Protein 4C1A (pdb70)

Secondary structure (DSSP, 8-state):
-HHHHHHHHHHHHHHHHHHHHHHHHHHHHHHHTT--/-HHHHHHHHHHHHHHHHHHHHHHHHHHHHHHHHT-/-HHHHHHHHHHHHHHHHHHHHHHHHHHHHHHHTT-/-HHHHHHHHHHHHHHHHHHHHHHHHHHHHHT-

Radius of gyration: 18.42 Å; Cα contacts (8 Å, |Δi|>4): 81; chains: 4; bounding box: 37×26×55 Å

Organism: Danio rerio (NCBI:txid7955)

Structure (mmCIF, N/CA/C/O backbone):
data_4C1A
#
_entry.id   4C1A
#
_cell.length_a   23.730
_cell.length_b   52.420
_cell.length_c   51.830
_cell.angle_alpha   90.00
_cell.angle_beta   99.78
_cell.angle_gamma   90.00
#
_symmetry.space_group_name_H-M   'P 1 21 1'
#
loop_
_entity.id
_entity.type
_entity.pdbx_description
1 polymer 'ORF1-ENCODED PROTEIN'
2 non-polymer GLYCEROL
3 water water
#
loop_
_atom_site.group_PDB
_atom_site.id
_atom_site.type_symbol
_atom_site.label_atom_id
_atom_site.label_alt_id
_atom_site.label_comp_id
_atom_site.label_asym_id
_atom_site.label_entity_id
_atom_site.label_seq_id
_atom_site.pdbx_PDB_ins_code
_atom_site.Cartn_x
_atom_site.Cartn_y
_atom_site.Cartn_z
_atom_site.occupancy
_atom_site.B_iso_or_equiv
_atom_site.auth_seq_id
_atom_site.auth_comp_id
_atom_site.auth_asym_id
_atom_site.auth_atom_id
_atom_site.pdbx_PDB_model_num
ATOM 1 N N . GLY A 1 1 ? 13.728 25.644 65.828 1.00 28.64 12 GLY A N 1
ATOM 2 C CA . GLY A 1 1 ? 13.527 24.266 66.220 1.00 29.26 12 GLY A CA 1
ATOM 3 C C . GLY A 1 1 ? 13.443 23.363 65.006 1.00 20.56 12 GLY A C 1
ATOM 4 O O . GLY A 1 1 ? 13.652 23.834 63.878 1.00 20.76 12 GLY A O 1
ATOM 7 N N . PRO A 1 2 ? 13.161 22.065 65.230 1.00 23.06 13 PRO A N 1
ATOM 8 C CA . PRO A 1 2 ? 13.074 21.056 64.183 1.00 20.67 13 PRO A CA 1
ATOM 9 C C . PRO A 1 2 ? 12.144 21.434 63.031 1.00 20.48 13 PRO A C 1
ATOM 10 O O . PRO A 1 2 ? 12.479 21.224 61.859 1.00 17.60 13 PRO A O 1
ATOM 21 N N . ALA A 1 3 ? 10.977 21.973 63.352 1.00 21.44 14 ALA A N 1
ATOM 22 C CA . ALA A 1 3 ? 10.000 22.255 62.316 1.00 18.68 14 ALA A CA 1
ATOM 23 C C . ALA A 1 3 ? 10.512 23.360 61.426 1.00 22.64 14 ALA A C 1
ATOM 24 O O . ALA A 1 3 ? 10.469 23.241 60.219 1.00 18.19 14 ALA A O 1
ATOM 31 N N . MET A 1 4 ? 11.030 24.429 62.003 1.00 16.20 15 MET A N 1
ATOM 32 C CA . MET A 1 4 ? 11.625 25.479 61.199 1.00 19.62 15 MET A CA 1
ATOM 33 C C . MET A 1 4 ? 12.801 24.968 60.360 1.00 20.53 15 MET A C 1
ATOM 34 O O . MET A 1 4 ? 12.936 25.336 59.208 1.00 20.14 15 MET A O 1
ATOM 48 N N . GLU A 1 5 ? 13.649 24.119 60.938 1.00 17.90 16 GLU A N 1
ATOM 49 C CA . GLU A 1 5 ? 14.791 23.609 60.214 1.00 19.46 16 GLU A CA 1
ATOM 50 C C . GLU A 1 5 ? 14.347 22.794 59.008 1.00 18.76 16 GLU A C 1
ATOM 51 O O . GLU A 1 5 ? 14.925 22.885 57.910 1.00 21.36 16 GLU A O 1
AT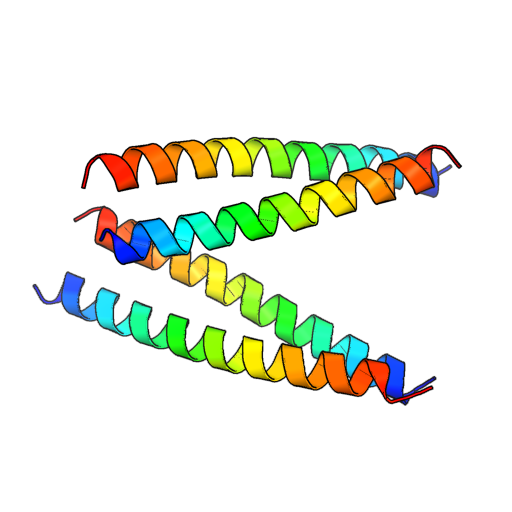OM 63 N N . ALA A 1 6 ? 13.282 22.037 59.176 1.00 17.17 17 ALA A N 1
ATOM 64 C CA . ALA A 1 6 ? 12.804 21.200 58.089 1.00 16.10 17 ALA A CA 1
ATOM 65 C C . ALA A 1 6 ? 12.289 22.039 56.947 1.00 16.78 17 ALA A C 1
ATOM 66 O O . ALA A 1 6 ? 12.572 21.752 55.777 1.00 15.98 17 ALA A O 1
ATOM 73 N N . LEU A 1 7 ? 11.498 23.052 57.292 1.00 15.45 18 LEU A N 1
ATOM 74 C CA . LEU A 1 7 ? 10.946 23.960 56.295 1.00 13.39 18 LEU A CA 1
ATOM 75 C C . LEU A 1 7 ? 12.030 24.742 55.580 1.00 15.54 18 LEU A C 1
ATOM 76 O O . LEU A 1 7 ? 11.940 24.942 54.366 1.00 15.01 18 LEU A O 1
ATOM 92 N N . GLU A 1 8 ? 13.064 25.171 56.302 1.00 17.71 19 GLU A N 1
ATOM 93 C CA . GLU A 1 8 ? 14.162 25.913 55.692 1.00 16.52 19 GLU A CA 1
ATOM 94 C C . GLU A 1 8 ? 14.898 25.060 54.669 1.00 16.15 19 GLU A C 1
ATOM 95 O O . GLU A 1 8 ? 15.244 25.544 53.577 1.00 16.06 19 GLU A O 1
ATOM 107 N N . LEU A 1 9 ? 15.098 23.783 54.976 1.00 15.98 20 LEU A N 1
ATOM 108 C CA . LEU A 1 9 ? 15.714 22.878 54.038 1.00 16.61 20 LEU A CA 1
ATOM 109 C C . LEU A 1 9 ? 14.872 22.708 52.779 1.00 15.14 20 LEU A C 1
ATOM 110 O O . LEU A 1 9 ? 15.377 22.738 51.629 1.00 15.85 20 LEU A O 1
ATOM 126 N N . GLU A 1 10 ? 13.574 22.554 52.984 1.00 15.03 21 GLU A N 1
ATOM 127 C CA . GLU A 1 10 ? 12.674 22.368 51.859 1.00 13.54 21 GLU A CA 1
ATOM 128 C C . GLU A 1 10 ? 12.703 23.604 51.016 1.00 13.49 21 GLU A C 1
ATOM 129 O O . GLU A 1 10 ? 12.645 23.541 49.757 1.00 16.65 21 GLU A O 1
ATOM 141 N N . LEU A 1 11 ? 12.722 24.767 51.656 1.00 12.77 22 LEU A N 1
ATOM 142 C CA . LEU A 1 11 ? 12.806 25.998 50.880 1.00 14.32 22 LEU A CA 1
ATOM 143 C C . LEU A 1 11 ? 14.106 26.082 50.052 1.00 16.40 22 LEU A C 1
ATOM 144 O O . LEU A 1 11 ? 14.104 26.475 48.889 1.00 16.91 22 LEU A O 1
ATOM 160 N N . GLU A 1 12 ? 15.224 25.686 50.633 1.00 13.34 23 GLU A N 1
ATOM 161 C CA . GLU A 1 12 ? 16.473 25.696 49.891 1.00 14.33 23 GLU A CA 1
ATOM 162 C C . GLU A 1 12 ? 16.437 24.760 48.687 1.00 16.45 23 GLU A C 1
ATOM 163 O O . GLU A 1 12 ? 16.947 25.089 47.614 1.00 18.31 23 GLU A O 1
ATOM 175 N N . GLU A 1 13 ? 15.812 23.602 48.848 1.00 15.63 24 GLU A N 1
ATOM 176 C CA . GLU A 1 13 ? 15.661 22.673 47.742 1.00 13.26 24 GLU A CA 1
ATOM 177 C C . GLU A 1 13 ? 14.846 23.243 46.613 1.00 17.26 24 GLU A C 1
ATOM 178 O O . GLU A 1 13 ? 15.233 23.144 45.452 1.00 16.37 24 GLU A O 1
ATOM 190 N N . VAL A 1 14 ? 13.698 23.810 46.942 1.00 17.52 25 VAL A N 1
ATOM 191 C CA . VAL A 1 14 ? 12.804 24.296 45.926 1.00 18.00 25 VAL A CA 1
ATOM 192 C C . VAL A 1 14 ? 13.456 25.445 45.181 1.00 19.81 25 VAL A C 1
ATOM 193 O O . VAL A 1 14 ? 13.343 25.541 43.953 1.00 16.06 25 VAL A O 1
ATOM 206 N N . GLU A 1 15 ? 14.160 26.307 45.903 1.00 15.22 26 GLU A N 1
ATOM 207 C CA . GLU A 1 15 ? 14.878 27.421 45.263 1.00 17.00 26 GLU A CA 1
ATOM 208 C C . GLU A 1 15 ? 15.933 26.941 44.281 1.00 14.02 26 GLU A C 1
ATOM 209 O O . GLU A 1 15 ? 16.069 27.486 43.181 1.00 16.22 26 GLU A O 1
ATOM 221 N N . SER A 1 16 ? 16.711 25.944 44.667 1.00 15.03 27 SER A N 1
ATOM 222 C CA . SER A 1 16 ? 17.684 25.341 43.768 1.00 18.03 27 SER A CA 1
ATOM 223 C C . SER A 1 16 ? 17.052 24.700 42.529 1.00 19.08 27 SER A C 1
ATOM 224 O O . SER A 1 16 ? 17.595 24.832 41.420 1.00 15.89 27 SER A O 1
ATOM 232 N N . GLN A 1 17 ? 15.918 24.016 42.695 1.00 15.87 28 GLN A N 1
ATOM 233 C CA . GLN A 1 17 ? 15.220 23.379 41.578 1.00 17.30 28 GLN A CA 1
ATOM 234 C C . GLN A 1 17 ? 14.688 24.446 40.624 1.00 15.71 28 GLN A C 1
ATOM 235 O O . GLN A 1 17 ? 14.714 24.267 39.402 1.00 17.10 28 GLN A O 1
ATOM 249 N N . ILE A 1 18 ? 14.171 25.531 41.174 1.00 14.38 29 ILE A N 1
ATOM 250 C CA . ILE A 1 18 ? 13.688 26.628 40.322 1.00 13.69 29 ILE A CA 1
ATOM 251 C C . ILE A 1 18 ? 14.850 27.200 39.552 1.00 14.50 29 ILE A C 1
ATOM 252 O O . ILE A 1 18 ? 14.716 27.467 38.355 1.00 14.34 29 ILE A O 1
ATOM 268 N N . ARG A 1 19 ? 15.998 27.388 40.194 1.00 13.56 30 ARG A N 1
ATOM 269 C CA . ARG A 1 19 ? 17.116 28.040 39.493 1.00 14.95 30 ARG A CA 1
ATOM 270 C C . ARG A 1 19 ? 17.541 27.199 38.321 1.00 14.57 30 ARG A C 1
ATOM 271 O O . ARG A 1 19 ? 17.832 27.718 37.263 1.00 15.64 30 ARG A O 1
ATOM 292 N N . ALA A 1 20 ? 17.555 25.888 38.517 1.00 13.54 31 ALA A N 1
ATOM 293 C CA . ALA A 1 20 ? 17.920 24.941 37.458 1.00 17.47 31 ALA A CA 1
ATOM 294 C C . ALA A 1 20 ? 16.943 24.962 36.280 1.00 17.57 31 ALA A C 1
ATOM 295 O O . ALA A 1 20 ? 17.382 24.933 35.112 1.00 15.07 31 ALA A O 1
ATOM 302 N N . LEU A 1 21 ? 15.637 25.039 36.577 1.00 14.69 32 LEU A N 1
ATOM 303 C CA . LEU A 1 21 ? 14.619 25.102 35.560 1.00 13.56 32 LEU A CA 1
ATOM 304 C C . LEU A 1 21 ? 14.706 26.392 34.788 1.00 13.37 32 LEU A C 1
ATOM 305 O O . LEU A 1 21 ? 14.519 26.391 33.577 1.00 11.60 32 LEU A O 1
ATOM 321 N N . VAL A 1 22 ? 15.058 27.473 35.480 1.00 9.91 33 VAL A N 1
ATOM 322 C CA . VAL A 1 22 ? 15.197 28.763 34.827 1.00 13.72 33 VAL A CA 1
ATOM 323 C C . VAL A 1 22 ? 16.375 28.751 33.883 1.00 10.89 33 VAL A C 1
ATOM 324 O O . VAL A 1 22 ? 16.287 29.311 32.790 1.00 12.40 33 VAL A O 1
ATOM 337 N N . VAL A 1 23 ? 17.488 28.112 34.261 1.00 14.31 34 VAL A N 1
ATOM 338 C CA . VAL A 1 23 ? 18.610 27.951 33.327 1.00 15.06 34 VAL A CA 1
ATOM 339 C C . VAL A 1 23 ? 18.206 27.158 32.089 1.00 13.50 34 VAL A C 1
ATOM 340 O O . VAL A 1 23 ? 18.569 27.524 30.990 1.00 13.71 34 VAL A O 1
ATOM 353 N N . ARG A 1 24 ? 17.410 26.107 32.291 1.00 11.39 35 ARG A N 1
ATOM 354 C CA . ARG A 1 24 ? 16.917 25.296 31.193 1.00 12.57 35 ARG A CA 1
ATOM 355 C C . ARG A 1 24 ? 16.005 26.126 30.275 1.00 13.35 35 ARG A C 1
ATOM 356 O O . ARG A 1 24 ? 16.139 26.093 29.052 1.00 13.32 35 ARG A O 1
ATOM 377 N N . ARG A 1 25 ? 15.116 26.903 30.868 1.00 11.72 36 ARG A N 1
ATOM 378 C CA . ARG A 1 25 ? 14.220 27.758 30.136 1.00 11.95 36 ARG A CA 1
ATOM 379 C C . ARG A 1 25 ? 15.034 28.732 29.306 1.00 13.82 36 ARG A C 1
ATOM 380 O O . ARG A 1 25 ? 14.714 28.959 28.166 1.00 13.80 36 ARG A O 1
ATOM 401 N N . SER A 1 26 ? 16.088 29.320 29.877 1.00 10.57 37 SER A N 1
ATOM 402 C CA . SER A 1 26 ? 16.862 30.279 29.099 1.00 13.76 37 SER A CA 1
ATOM 403 C C . SER A 1 26 ? 17.520 29.596 27.924 1.00 14.58 37 SER A C 1
ATOM 404 O O . SER A 1 26 ? 17.612 30.180 26.864 1.00 15.15 37 SER A O 1
ATOM 412 N N . ARG A 1 27 ? 18.006 28.375 28.126 1.00 13.57 38 ARG A N 1
ATOM 413 C CA . ARG A 1 27 ? 18.694 27.647 27.080 1.00 12.52 38 ARG A CA 1
ATOM 414 C C . ARG A 1 27 ? 17.713 27.280 25.973 1.00 16.63 38 ARG A C 1
ATOM 415 O O . ARG A 1 27 ? 18.019 27.441 24.778 1.00 15.27 38 ARG A O 1
ATOM 436 N N . LEU A 1 28 ? 16.512 26.847 26.345 1.00 13.82 39 LEU A N 1
ATOM 437 C CA . LEU A 1 28 ? 15.521 26.477 25.351 1.00 13.42 39 LEU A CA 1
ATOM 438 C C . LEU A 1 28 ? 15.072 27.704 24.560 1.00 13.11 39 LEU A C 1
ATOM 439 O O . LEU A 1 28 ? 14.911 27.619 23.336 1.00 13.97 39 LEU A O 1
ATOM 455 N N . ARG A 1 29 ? 14.859 28.830 25.230 1.00 12.59 40 ARG A N 1
ATOM 456 C CA . ARG A 1 29 ? 14.532 30.059 24.505 1.00 14.50 40 ARG A CA 1
ATOM 457 C C . ARG A 1 29 ? 15.639 30.422 23.535 1.00 16.62 40 ARG A C 1
ATOM 458 O O . ARG A 1 29 ? 15.348 30.859 22.426 1.00 17.84 40 ARG A O 1
ATOM 479 N N . GLU A 1 30 ? 16.906 30.295 23.923 1.00 15.89 41 GLU A N 1
ATOM 480 C CA . GLU A 1 30 ? 17.986 30.598 22.987 1.00 20.40 41 GLU A CA 1
ATOM 481 C C . GLU A 1 30 ? 17.900 29.713 21.737 1.00 20.56 41 GLU A C 1
ATOM 482 O O . GLU A 1 30 ? 18.106 30.144 20.596 1.00 21.16 41 GLU A O 1
ATOM 494 N N . ARG A 1 31 ? 17.609 28.460 21.960 1.00 16.53 42 ARG A N 1
ATOM 495 C CA . ARG A 1 31 ? 17.533 27.523 20.866 1.00 15.34 42 ARG A CA 1
ATOM 496 C C . ARG A 1 31 ? 16.377 27.816 19.960 1.00 20.14 42 ARG A C 1
ATOM 497 O O . ARG A 1 31 ? 16.461 27.627 18.725 1.00 19.46 42 ARG A O 1
ATOM 518 N N . LEU A 1 32 ? 15.275 28.225 20.567 1.00 18.87 43 LEU A N 1
ATOM 519 C CA . LEU A 1 32 ? 14.068 28.518 19.814 1.00 21.74 43 LEU A CA 1
ATOM 520 C C . LEU A 1 32 ? 14.394 29.610 18.806 1.00 24.00 43 LEU A C 1
ATOM 521 O O . LEU A 1 32 ? 13.910 29.610 17.670 1.00 26.64 43 LEU A O 1
ATOM 537 N N . LEU A 1 33 ? 15.255 30.531 19.193 1.00 23.07 44 LEU A N 1
ATOM 538 C CA . LEU A 1 33 ? 15.611 31.628 18.315 1.00 27.35 44 LEU A CA 1
ATOM 539 C C . LEU A 1 33 ? 16.641 31.219 17.235 1.00 29.70 44 LEU A C 1
ATOM 540 O O . LEU A 1 33 ? 16.989 32.019 16.357 1.00 37.13 44 LEU A O 1
ATOM 556 N N . ALA A 1 34 ? 17.096 29.970 17.289 1.00 30.99 45 ALA A N 1
ATOM 557 C CA . ALA A 1 34 ? 18.165 29.454 16.410 1.00 33.12 45 ALA A CA 1
ATOM 558 C C . ALA A 1 34 ? 17.685 28.466 15.356 1.00 33.59 45 ALA A C 1
ATOM 559 O O . ALA A 1 34 ? 18.493 27.893 14.615 1.00 30.80 45 ALA A O 1
ATOM 566 N N . VAL A 1 35 ? 16.383 28.239 15.301 1.00 24.74 46 VAL A N 1
ATOM 567 C CA . VAL A 1 35 ? 15.837 27.328 14.305 1.00 24.89 46 VAL A CA 1
ATOM 568 C C . VAL A 1 35 ? 14.915 28.129 13.393 1.00 32.30 46 VAL A C 1
ATOM 569 O O . VAL A 1 35 ? 14.540 29.259 13.729 1.00 26.68 46 VAL A O 1
ATOM 582 N N . PRO A 1 36 ? 14.570 27.574 12.218 1.00 37.25 47 PRO A N 1
ATOM 583 C CA . PRO A 1 36 ? 13.605 28.277 11.366 1.00 35.00 47 PRO A CA 1
ATOM 584 C C . PRO A 1 36 ? 12.253 28.477 12.044 1.00 40.87 47 PRO A C 1
ATOM 585 O O . PRO A 1 36 ? 11.712 27.517 12.600 1.00 37.47 47 PRO A O 1
ATOM 596 N N . GLY B 1 1 ? 8.591 25.303 12.020 1.00 30.02 12 GLY B N 1
ATOM 597 C CA . GLY B 1 1 ? 8.639 23.911 11.592 1.00 30.57 12 GLY B CA 1
ATOM 598 C C . GLY B 1 1 ? 8.703 23.003 12.812 1.00 23.82 12 GLY B C 1
ATOM 599 O O . GLY B 1 1 ? 8.450 23.467 13.917 1.00 21.69 12 GLY B O 1
ATOM 602 N N . PRO B 1 2 ? 9.016 21.716 12.616 1.00 19.05 13 PRO B N 1
ATOM 603 C CA . PRO B 1 2 ? 9.060 20.722 13.688 1.00 18.21 13 PRO B CA 1
ATOM 604 C C . PRO B 1 2 ? 10.045 21.060 14.820 1.00 14.97 13 PRO B C 1
ATOM 605 O O . PRO B 1 2 ? 9.786 20.709 15.986 1.00 17.60 13 PRO B O 1
ATOM 616 N N . ALA B 1 3 ? 11.171 21.676 14.508 1.00 15.02 14 ALA B N 1
ATOM 617 C CA . ALA B 1 3 ? 12.114 21.966 15.587 1.00 13.84 14 ALA B CA 1
ATOM 618 C C . ALA B 1 3 ? 11.556 23.027 16.511 1.00 15.79 14 ALA B C 1
ATOM 619 O O . ALA B 1 3 ? 11.678 22.930 17.742 1.00 14.55 14 ALA B O 1
ATOM 626 N N . MET B 1 4 ? 10.928 24.040 15.935 1.00 17.86 15 MET B N 1
ATOM 627 C CA . MET B 1 4 ? 10.328 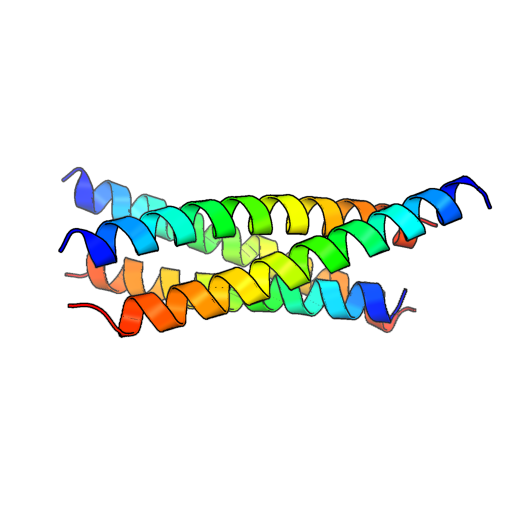25.093 16.752 1.00 18.49 15 MET B CA 1
ATOM 628 C C . MET B 1 4 ? 9.190 24.495 17.565 1.00 19.42 15 MET B C 1
ATOM 629 O O . MET B 1 4 ? 9.070 24.763 18.748 1.00 18.86 15 MET B O 1
ATOM 643 N N . GLU B 1 5 ? 8.391 23.616 16.961 1.00 17.84 16 GLU B N 1
ATOM 644 C CA . GLU B 1 5 ? 7.276 23.022 17.681 1.00 17.74 16 GLU B CA 1
ATOM 645 C C . GLU B 1 5 ? 7.722 22.198 18.888 1.00 14.23 16 GLU B C 1
ATOM 646 O O . GLU B 1 5 ? 7.128 22.249 19.983 1.00 18.59 16 GLU B O 1
ATOM 658 N N . ALA B 1 6 ? 8.825 21.490 18.723 1.00 14.15 17 ALA B N 1
ATOM 659 C CA . ALA B 1 6 ? 9.388 20.693 19.790 1.00 13.69 17 ALA B CA 1
ATOM 660 C C . ALA B 1 6 ? 9.897 21.564 20.935 1.00 11.96 17 ALA B C 1
ATOM 661 O O . ALA B 1 6 ? 9.637 21.261 22.105 1.00 15.95 17 ALA B O 1
ATOM 668 N N . LEU B 1 7 ? 10.646 22.609 20.612 1.00 14.17 18 LEU B N 1
ATOM 669 C CA . LEU B 1 7 ? 11.161 23.509 21.627 1.00 13.70 18 LEU B CA 1
ATOM 670 C C . LEU B 1 7 ? 10.037 24.242 22.368 1.00 13.76 18 LEU B C 1
ATOM 671 O O . LEU B 1 7 ? 10.108 24.460 23.587 1.00 14.40 18 LEU B O 1
ATOM 687 N N . GLU B 1 8 ? 8.977 24.581 21.652 1.00 15.99 19 GLU B N 1
ATOM 688 C CA . GLU B 1 8 ? 7.860 25.277 22.274 1.00 16.63 19 GLU B CA 1
ATOM 689 C C . GLU B 1 8 ? 7.176 24.365 23.286 1.00 14.15 19 GLU B C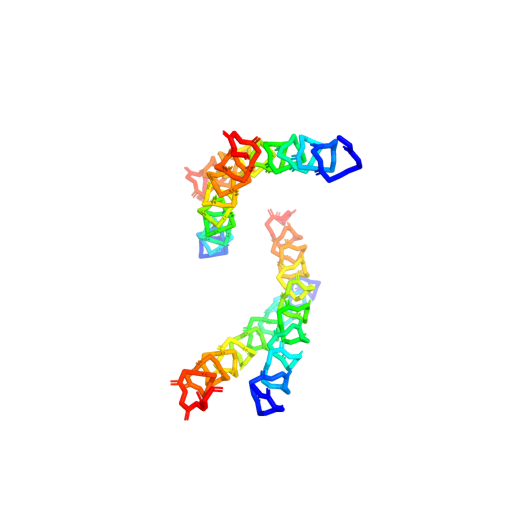 1
ATOM 690 O O . GLU B 1 8 ? 6.775 24.826 24.349 1.00 15.38 19 GLU B O 1
ATOM 702 N N . LEU B 1 9 ? 7.041 23.076 22.957 1.00 14.78 20 LEU B N 1
ATOM 703 C CA . LEU B 1 9 ? 6.496 22.100 23.906 1.00 14.41 20 LEU B CA 1
ATOM 704 C C . LEU B 1 9 ? 7.344 21.964 25.153 1.00 16.66 20 LEU B C 1
ATOM 705 O O . LEU B 1 9 ? 6.812 21.976 26.270 1.00 14.06 20 LEU B O 1
ATOM 721 N N . GLU B 1 10 ? 8.655 21.845 24.981 1.00 13.84 21 GLU B N 1
ATOM 722 C CA . GLU B 1 10 ? 9.551 21.738 26.126 1.00 13.40 21 GLU B CA 1
ATOM 723 C C . GLU B 1 10 ? 9.450 22.981 26.968 1.00 11.34 21 GLU B C 1
ATOM 724 O O . GLU B 1 10 ? 9.490 22.899 28.200 1.00 11.87 21 GLU B O 1
ATOM 736 N N . LEU B 1 11 ? 9.345 24.146 26.318 1.00 11.56 22 LEU B N 1
ATOM 737 C CA . LEU B 1 11 ? 9.184 25.409 27.062 1.00 14.97 22 LEU B CA 1
ATOM 738 C C . LEU B 1 11 ? 7.871 25.448 27.867 1.00 13.02 22 LEU B C 1
ATOM 739 O O . LEU B 1 11 ? 7.843 25.913 29.009 1.00 14.85 22 LEU B O 1
ATOM 755 N N . GLU B 1 12 ? 6.785 24.924 27.301 1.00 13.04 23 GLU B N 1
ATOM 756 C CA . GLU B 1 12 ? 5.540 24.824 28.061 1.00 13.49 23 GLU B CA 1
ATOM 757 C C . GLU B 1 12 ? 5.671 23.927 29.297 1.00 12.57 23 GLU B C 1
ATOM 758 O O . GLU B 1 12 ? 5.144 24.241 30.363 1.00 14.05 23 GLU B O 1
ATOM 770 N N . GLU B 1 13 ? 6.334 22.787 29.127 1.00 12.16 24 GLU B N 1
ATOM 771 C CA . GLU B 1 13 ? 6.590 21.859 30.213 1.00 13.51 24 GLU B CA 1
ATOM 772 C C . GLU B 1 13 ? 7.392 22.526 31.324 1.00 11.53 24 GLU B C 1
ATOM 773 O O . GLU B 1 13 ? 6.990 22.466 32.498 1.00 12.34 24 GLU B O 1
ATOM 785 N N . VAL B 1 14 ? 8.495 23.171 30.974 1.00 10.98 25 VAL B N 1
ATOM 786 C CA . VAL B 1 14 ? 9.340 23.816 31.960 1.00 14.90 25 VAL B CA 1
ATOM 787 C C . VAL B 1 14 ? 8.598 24.912 32.664 1.00 11.77 25 VAL B C 1
ATOM 788 O O . VAL B 1 14 ? 8.705 25.058 33.887 1.00 13.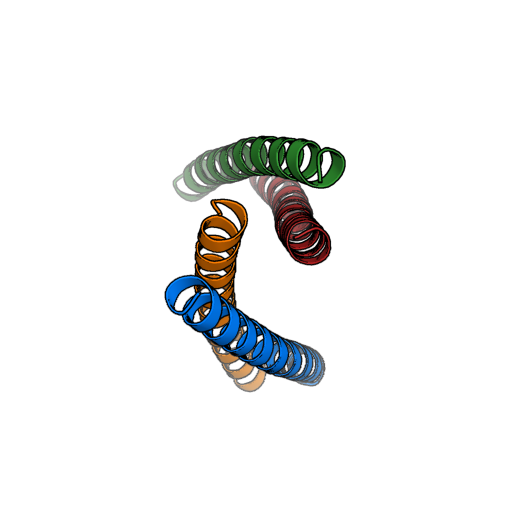41 25 VAL B O 1
ATOM 801 N N . GLU B 1 15 ? 7.827 25.701 31.917 1.00 12.30 26 GLU B N 1
ATOM 802 C CA . GLU B 1 15 ? 7.054 26.754 32.573 1.00 13.75 26 GLU B CA 1
ATOM 803 C C . GLU B 1 15 ? 6.036 26.225 33.565 1.00 15.70 26 GLU B C 1
ATOM 804 O O . GLU B 1 15 ? 5.884 26.803 34.636 1.00 16.08 26 GLU B O 1
ATOM 816 N N . SER B 1 16 ? 5.349 25.133 33.235 1.00 13.67 27 SER B N 1
ATOM 817 C CA . SER B 1 16 ? 4.357 24.565 34.144 1.00 13.81 27 SER B CA 1
ATOM 818 C C . SER B 1 16 ? 5.053 24.125 35.426 1.00 17.07 27 SER B C 1
ATOM 819 O O . SER B 1 16 ? 4.540 24.364 36.539 1.00 16.08 27 SER B O 1
ATOM 827 N N . GLN B 1 17 ? 6.217 23.489 35.270 1.00 14.23 28 GLN B N 1
ATOM 828 C CA . GLN B 1 17 ? 7.005 23.013 36.410 1.00 15.46 28 GLN B CA 1
ATOM 829 C C . GLN B 1 17 ? 7.470 24.185 37.277 1.00 15.03 28 GLN B C 1
ATOM 830 O O . GLN B 1 17 ? 7.423 24.128 38.517 1.00 15.52 28 GLN B O 1
ATOM 844 N N . ILE B 1 18 ? 7.941 25.254 36.634 1.00 10.26 29 ILE B N 1
ATOM 845 C CA . ILE B 1 18 ? 8.370 26.440 37.379 1.00 9.80 29 ILE B CA 1
ATOM 846 C C . ILE B 1 18 ? 7.203 27.033 38.136 1.00 14.37 29 ILE B C 1
ATOM 847 O O . ILE B 1 18 ? 7.320 27.396 39.308 1.00 13.81 29 ILE B O 1
ATOM 863 N N . ARG B 1 19 ? 6.061 27.150 37.473 1.00 13.56 30 ARG B N 1
ATOM 864 C CA . ARG B 1 19 ? 4.933 27.775 38.123 1.00 13.12 30 ARG B CA 1
ATOM 865 C C . ARG B 1 19 ? 4.545 27.000 39.393 1.00 15.52 30 ARG B C 1
ATOM 866 O O . ARG B 1 19 ? 4.216 27.614 40.394 1.00 14.77 30 ARG B O 1
ATOM 887 N N . ALA B 1 20 ? 4.589 25.672 39.335 1.00 15.18 31 ALA B N 1
ATOM 888 C CA . ALA B 1 20 ? 4.201 24.846 40.483 1.00 14.45 31 ALA B CA 1
ATOM 889 C C . ALA B 1 20 ? 5.204 24.992 41.620 1.00 17.22 31 ALA B C 1
ATOM 890 O O . ALA B 1 20 ? 4.829 25.107 42.809 1.00 17.44 31 ALA B O 1
ATOM 897 N N . LEU B 1 21 ? 6.477 25.026 41.265 1.00 15.33 32 LEU B N 1
ATOM 898 C CA . LEU B 1 21 ? 7.517 25.199 42.258 1.00 15.02 32 LEU B CA 1
ATOM 899 C C . LEU B 1 21 ? 7.487 26.564 42.894 1.00 13.09 32 LEU B C 1
ATOM 900 O O . LEU B 1 21 ? 7.706 26.706 44.120 1.00 15.75 32 LEU B O 1
ATOM 916 N N . VAL B 1 22 ? 7.143 27.595 42.114 1.00 12.16 33 VAL B N 1
ATOM 917 C CA . VAL B 1 22 ? 6.990 28.951 42.657 1.00 13.72 33 VAL B CA 1
ATOM 918 C C . VAL B 1 22 ? 5.842 29.013 43.681 1.00 15.54 33 VAL B C 1
ATOM 919 O O . VAL B 1 22 ? 5.953 29.679 44.696 1.00 16.74 33 VAL B O 1
ATOM 932 N N . VAL B 1 23 ? 4.721 28.333 43.408 1.00 13.77 34 VAL B N 1
ATOM 933 C CA . VAL B 1 23 ? 3.639 28.265 44.384 1.00 18.01 34 VAL B CA 1
ATOM 934 C C . VAL B 1 23 ? 4.083 27.597 45.694 1.00 15.30 34 VAL B C 1
ATOM 935 O O . VAL B 1 23 ? 3.774 28.083 46.822 1.00 17.61 34 VAL B O 1
ATOM 948 N N . ARG B 1 24 ? 4.872 26.542 45.569 1.00 15.22 35 ARG B N 1
ATOM 949 C CA . ARG B 1 24 ? 5.365 25.848 46.747 1.00 17.36 35 ARG B CA 1
ATOM 950 C C . ARG B 1 24 ? 6.312 26.747 47.536 1.00 17.41 35 ARG B C 1
ATOM 951 O O . ARG B 1 24 ? 6.236 26.842 48.770 1.00 16.18 35 ARG B O 1
ATOM 972 N N . ARG B 1 25 ? 7.207 27.413 46.820 1.00 17.85 36 ARG B N 1
ATOM 973 C CA . ARG B 1 25 ? 8.132 28.357 47.427 1.00 15.96 36 ARG B CA 1
ATOM 974 C C . ARG B 1 25 ? 7.386 29.393 48.254 1.00 13.96 36 ARG B C 1
ATOM 975 O O . ARG B 1 25 ? 7.768 29.687 49.374 1.00 17.15 36 ARG B O 1
ATOM 996 N N . SER B 1 26 ? 6.297 29.924 47.691 1.00 16.40 37 SER B N 1
ATOM 997 C CA . SER B 1 26 ? 5.469 30.880 48.373 1.00 15.15 37 SER B CA 1
ATOM 998 C C . SER B 1 26 ? 4.844 30.311 49.631 1.00 18.16 37 SER B C 1
ATOM 999 O O . SER B 1 26 ? 4.773 30.995 50.663 1.00 21.84 37 SER B O 1
ATOM 1007 N N . ARG B 1 27 ? 4.357 29.081 49.542 1.00 17.97 38 ARG B N 1
ATOM 1008 C CA . ARG B 1 27 ? 3.716 28.445 50.683 1.00 16.91 38 ARG B CA 1
ATOM 1009 C C . ARG B 1 27 ? 4.730 28.188 51.796 1.00 18.64 38 ARG B C 1
ATOM 1010 O O . ARG B 1 27 ? 4.443 28.370 52.996 1.00 22.11 38 ARG B O 1
ATOM 1031 N N . LEU B 1 28 ? 5.935 27.796 51.427 1.00 17.64 39 LEU B N 1
ATOM 1032 C CA . LEU B 1 28 ? 6.944 27.497 52.440 1.00 16.99 39 LEU B CA 1
ATOM 1033 C C . LEU B 1 28 ? 7.389 28.808 53.083 1.00 23.51 39 LEU B C 1
ATOM 1034 O O . LEU B 1 28 ? 7.527 28.880 54.311 1.00 23.45 39 LEU B O 1
ATOM 1050 N N . ARG B 1 29 ? 7.599 29.844 52.264 1.00 20.37 40 ARG B N 1
ATOM 1051 C CA . ARG B 1 29 ? 8.042 31.146 52.794 1.00 22.84 40 ARG B CA 1
ATOM 1052 C C . ARG B 1 29 ? 6.996 31.684 53.775 1.00 25.41 40 ARG B C 1
ATOM 1053 O O . ARG B 1 29 ? 7.334 32.175 54.869 1.00 31.43 40 ARG B O 1
ATOM 1074 N N . GLU B 1 30 ? 5.727 31.565 53.395 1.00 24.17 41 GLU B N 1
ATOM 1075 C CA . GLU B 1 30 ? 4.618 31.949 54.259 1.00 28.30 41 GLU B CA 1
ATOM 1076 C C . GLU B 1 30 ? 4.699 31.259 55.624 1.00 33.95 41 GLU B C 1
ATOM 1077 O O . GLU B 1 30 ? 4.581 31.918 56.659 1.00 30.85 41 GLU B O 1
ATOM 1089 N N . ARG B 1 31 ? 4.894 29.947 55.624 1.00 25.62 42 ARG B N 1
ATOM 1090 C CA . ARG B 1 31 ? 5.009 29.212 56.884 1.00 27.98 42 ARG B CA 1
ATOM 1091 C C . ARG B 1 31 ? 6.141 29.741 57.753 1.00 30.94 42 ARG B C 1
ATOM 1092 O O . ARG B 1 31 ? 5.951 29.980 58.935 1.00 37.75 42 ARG B O 1
ATOM 1113 N N . LEU B 1 32 ? 7.314 29.918 57.167 1.00 30.16 43 LEU B N 1
ATOM 1114 C CA . LEU B 1 32 ? 8.455 30.446 57.906 1.00 33.31 43 LEU B CA 1
ATOM 1115 C C . LEU B 1 32 ? 8.215 31.878 58.405 1.00 36.95 43 LEU B C 1
ATOM 1116 O O . LEU B 1 32 ? 8.611 32.228 59.511 1.00 36.54 43 LEU B O 1
ATOM 1132 N N . LEU B 1 33 ? 7.583 32.712 57.593 1.00 31.01 44 LEU B N 1
ATOM 1133 C CA . LEU B 1 33 ? 7.283 34.066 58.025 1.00 36.35 44 LEU B CA 1
ATOM 1134 C C . LEU B 1 33 ? 6.140 34.061 59.040 1.00 42.75 44 LEU B C 1
ATOM 1135 O O . LEU B 1 33 ? 5.869 35.083 59.665 1.00 49.16 44 LEU B O 1
ATOM 1151 N N . ALA B 1 34 ? 5.482 32.914 59.216 1.00 37.75 45 ALA B N 1
ATOM 1152 C CA . ALA B 1 34 ? 4.415 32.783 60.218 1.00 39.84 45 ALA B CA 1
ATOM 1153 C C . ALA B 1 34 ? 4.978 32.348 61.570 1.00 39.12 45 ALA B C 1
ATOM 1154 O O . ALA B 1 34 ? 4.218 32.065 62.502 1.00 34.71 45 ALA B O 1
ATOM 1161 N N . VAL B 1 35 ? 6.307 32.281 61.655 1.00 47.17 46 VAL B N 1
ATOM 1162 C CA . VAL B 1 35 ? 7.013 31.980 62.897 1.00 48.07 46 VAL B CA 1
ATOM 1163 C C . VAL B 1 35 ? 7.322 33.284 63.627 1.00 55.85 46 VAL B C 1
ATOM 1164 O O . VAL B 1 35 ? 6.775 33.550 64.699 1.00 61.37 46 VAL B O 1
ATOM 1177 N N . GLY C 1 1 ? -18.462 36.932 17.766 1.00 56.82 12 GLY C N 1
ATOM 1178 C CA . GLY C 1 1 ? -18.602 35.486 17.835 1.00 56.71 12 GLY C CA 1
ATOM 1179 C C . GLY C 1 1 ? -17.879 34.885 19.028 1.00 51.11 12 GLY C C 1
ATOM 1180 O O . GLY C 1 1 ? -17.489 35.617 19.937 1.00 52.98 12 GLY C O 1
ATOM 1183 N N . PRO C 1 2 ? -17.704 33.551 19.039 1.00 33.98 13 PRO C N 1
ATOM 1184 C CA . PRO C 1 2 ? -17.016 32.865 20.147 1.00 31.45 13 PRO C CA 1
ATOM 1185 C C . PRO C 1 2 ? -15.648 33.466 20.478 1.00 33.13 13 PRO C C 1
ATOM 1186 O O . PRO C 1 2 ? -15.285 33.573 21.651 1.00 28.59 13 PRO C O 1
ATOM 1197 N N . ALA C 1 3 ? -14.906 33.854 19.449 1.00 37.16 14 ALA C N 1
ATOM 1198 C CA . ALA C 1 3 ? -13.561 34.388 19.626 1.00 43.43 14 ALA C CA 1
ATOM 1199 C C . ALA C 1 3 ? -13.570 35.736 20.359 1.00 38.12 14 ALA C C 1
ATOM 1200 O O . ALA C 1 3 ? -12.749 35.968 21.259 1.00 30.17 14 ALA C O 1
ATOM 1207 N N . MET C 1 4 ? -14.483 36.626 19.978 1.00 29.60 15 MET C N 1
ATOM 1208 C CA . MET C 1 4 ? -14.606 37.926 20.649 1.00 33.32 15 MET C CA 1
ATOM 1209 C C . MET C 1 4 ? -15.054 37.776 22.099 1.00 29.30 15 MET C C 1
ATOM 1210 O O . MET C 1 4 ? -14.564 38.457 22.996 1.00 23.17 15 MET C O 1
ATOM 1224 N N . GLU C 1 5 ? -16.000 36.878 22.335 1.00 30.19 16 GLU C N 1
ATOM 1225 C CA . GLU C 1 5 ? -16.493 36.658 23.680 1.00 31.23 16 GLU C CA 1
ATOM 1226 C C . GLU C 1 5 ? -15.360 36.113 24.553 1.00 25.42 16 GLU C C 1
ATOM 1227 O O . GLU C 1 5 ? -15.229 36.490 25.725 1.00 22.08 16 GLU C O 1
ATOM 1239 N N . ALA C 1 6 ? -14.550 35.230 23.974 1.00 22.63 17 ALA C N 1
ATOM 1240 C CA . ALA C 1 6 ? -13.414 34.612 24.682 1.00 19.56 17 ALA C CA 1
ATOM 1241 C C . ALA C 1 6 ? -12.417 35.682 25.056 1.00 20.03 17 ALA C C 1
ATOM 1242 O O . ALA C 1 6 ? -11.928 35.717 26.178 1.00 18.08 17 ALA C O 1
ATOM 1249 N N . LEU C 1 7 ? -12.119 36.567 24.101 1.00 17.10 18 LEU C N 1
ATOM 1250 C CA . LEU C 1 7 ? -11.190 37.672 24.347 1.00 14.31 18 LEU C CA 1
ATOM 1251 C C . LEU C 1 7 ? -11.686 38.596 25.457 1.00 15.15 18 LEU C C 1
ATOM 1252 O O . LEU C 1 7 ? -10.904 39.038 26.308 1.00 14.92 18 LEU C O 1
ATOM 1268 N N . GLU C 1 8 ? -12.968 38.971 25.436 1.00 16.37 19 GLU C N 1
ATOM 1269 C CA . GLU C 1 8 ? -13.480 39.845 26.492 1.00 15.24 19 GLU C CA 1
ATOM 1270 C C . GLU C 1 8 ? -13.354 39.211 27.864 1.00 18.68 19 GLU C C 1
ATOM 1271 O O . GLU C 1 8 ? -12.949 39.852 28.862 1.00 14.25 19 GLU C O 1
ATOM 1283 N N . LEU C 1 9 ? -13.752 37.948 27.933 1.00 16.18 20 LEU C N 1
ATOM 1284 C CA . LEU C 1 9 ? -13.744 37.233 29.197 1.00 13.67 20 LEU C CA 1
ATOM 1285 C C . LEU C 1 9 ? -12.301 37.018 29.647 1.00 13.02 20 LEU C C 1
ATOM 1286 O O . LEU C 1 9 ? -12.023 37.101 30.834 1.00 14.51 20 LEU C O 1
ATOM 1302 N N . GLU C 1 10 ? -11.395 36.775 28.719 1.00 11.70 21 GLU C N 1
ATOM 1303 C CA . GLU C 1 10 ? -10.012 36.579 29.111 1.00 10.38 21 GLU C CA 1
ATOM 1304 C C . GLU C 1 10 ? -9.360 37.878 29.557 1.00 12.12 21 GLU C C 1
ATOM 1305 O O . GLU C 1 10 ? -8.563 37.897 30.487 1.00 12.88 21 GLU C O 1
ATOM 1317 N N . LEU C 1 11 ? -9.735 38.983 28.919 1.00 11.98 22 LEU C N 1
ATOM 1318 C CA . LEU C 1 11 ? -9.248 40.278 29.344 1.00 11.19 22 LEU C CA 1
ATOM 1319 C C . LEU C 1 11 ? -9.727 40.530 30.786 1.00 12.19 22 LEU C C 1
ATOM 1320 O O . LEU C 1 11 ? -8.962 40.972 31.656 1.00 12.12 22 LEU C O 1
ATOM 1336 N N . GLU C 1 12 ? -10.990 40.255 31.054 1.00 13.48 23 GLU C N 1
ATOM 1337 C CA . GLU C 1 12 ? -11.479 40.405 32.431 1.00 18.33 23 GLU C CA 1
ATOM 1338 C C . GLU C 1 12 ? -10.724 39.530 33.431 1.00 18.23 23 GLU C C 1
ATOM 1339 O O . GLU C 1 12 ? -10.442 39.953 34.547 1.00 15.96 23 GLU C O 1
ATOM 1351 N N . GLU C 1 13 ? -10.439 38.287 33.070 1.00 13.56 24 GLU C N 1
ATOM 1352 C CA . GLU C 1 13 ? -9.685 37.402 33.936 1.00 12.53 24 GLU C CA 1
ATOM 1353 C C . GLU C 1 13 ? -8.294 37.960 34.239 1.00 14.49 24 GLU C C 1
ATOM 1354 O O . GLU C 1 13 ? -7.857 37.952 35.382 1.00 13.26 24 GLU C O 1
ATOM 1366 N N . VAL C 1 14 ? -7.598 38.443 33.214 1.00 9.88 25 VAL C N 1
ATOM 1367 C CA . VAL C 1 14 ? -6.278 39.019 33.405 1.00 8.76 25 VAL C CA 1
ATOM 1368 C C . VAL C 1 14 ? -6.341 40.235 34.324 1.00 10.66 25 VAL C C 1
ATOM 1369 O O . VAL C 1 14 ? -5.507 40.400 35.217 1.00 12.58 25 VAL C O 1
ATOM 1382 N N . GLU C 1 15 ? -7.351 41.062 34.130 1.00 9.76 26 GLU C N 1
ATOM 1383 C CA . GLU C 1 15 ? -7.482 42.221 35.017 1.00 13.31 26 GLU C CA 1
ATOM 1384 C C . GLU C 1 15 ? -7.698 41.796 36.446 1.00 11.28 26 GLU C C 1
ATOM 1385 O O . GLU C 1 15 ? -7.152 42.433 37.372 1.00 10.79 26 GLU C O 1
ATOM 1397 N N . SER C 1 16 ? -8.504 40.771 36.660 1.00 11.84 27 SER C N 1
ATOM 1398 C CA . SER C 1 16 ? -8.740 40.260 38.002 1.00 14.07 27 SER C CA 1
ATOM 1399 C C . SER C 1 16 ? -7.458 39.758 38.618 1.00 15.07 27 SER C C 1
ATOM 1400 O O . SER C 1 16 ? -7.214 39.969 39.798 1.00 14.13 27 SER C O 1
ATOM 1408 N N . GLN C 1 17 ? -6.657 39.068 37.818 1.00 12.35 28 GLN C N 1
ATOM 1409 C CA . GLN C 1 17 ? -5.400 38.546 38.284 1.00 12.74 28 GLN C CA 1
ATOM 1410 C C . GLN C 1 17 ? -4.472 39.686 38.674 1.00 12.37 28 GLN C C 1
ATOM 1411 O O . GLN C 1 17 ? -3.780 39.587 39.673 1.00 12.60 28 GLN C O 1
ATOM 1425 N N . ILE C 1 18 ? -4.465 40.755 37.889 1.00 10.83 29 ILE C N 1
ATOM 1426 C CA . ILE C 1 18 ? -3.628 41.903 38.228 1.00 9.28 29 ILE C CA 1
ATOM 1427 C C . ILE C 1 18 ? -4.076 42.494 39.572 1.00 10.17 29 ILE C C 1
ATOM 1428 O O . ILE C 1 18 ? -3.261 42.789 40.442 1.00 11.59 29 ILE C O 1
ATOM 1444 N N . ARG C 1 19 ? -5.372 42.715 39.728 1.00 9.66 30 ARG C N 1
ATOM 1445 C CA . ARG C 1 19 ? -5.873 43.303 40.992 1.00 9.46 30 ARG C CA 1
ATOM 1446 C C . ARG C 1 19 ? -5.408 42.465 42.165 1.00 11.09 30 ARG C C 1
ATOM 1447 O O . ARG C 1 19 ? -4.952 42.997 43.161 1.00 14.00 30 ARG C O 1
ATOM 1468 N N . ALA C 1 20 ? -5.499 41.145 42.081 1.00 12.08 31 ALA C N 1
ATOM 1469 C CA . ALA C 1 20 ? -5.076 40.329 43.219 1.00 10.10 31 ALA C CA 1
ATOM 1470 C C . ALA C 1 20 ? -3.580 40.389 43.503 1.00 11.37 31 ALA C C 1
ATOM 1471 O O . ALA C 1 20 ? -3.147 40.395 44.652 1.00 12.49 31 ALA C O 1
ATOM 1478 N N . LEU C 1 21 ? -2.786 40.436 42.452 1.00 11.96 32 LEU C N 1
ATOM 1479 C CA . LEU C 1 21 ? -1.346 40.537 42.619 1.00 10.40 32 LEU C CA 1
ATOM 1480 C C . LEU C 1 21 ? -0.902 41.869 43.156 1.00 11.76 32 LEU C C 1
ATOM 1481 O O . LEU C 1 21 ? 0.079 41.948 43.867 1.00 10.97 32 LEU C O 1
ATOM 1497 N N . VAL C 1 22 ? -1.600 42.931 42.799 1.00 10.00 33 VAL C N 1
ATOM 1498 C CA . VAL C 1 22 ? -1.257 44.257 43.300 1.00 8.96 33 VAL C CA 1
ATOM 1499 C C . VAL C 1 22 ? -1.536 44.312 44.794 1.00 12.37 33 VAL C C 1
ATOM 1500 O O . VAL C 1 22 ? -0.741 44.864 45.553 1.00 12.59 33 VAL C O 1
ATOM 1513 N N . VAL C 1 23 ? -2.646 43.737 45.219 1.00 11.35 34 VAL C N 1
ATOM 1514 C CA . VAL C 1 23 ? -2.931 43.636 46.655 1.00 12.34 34 VAL C CA 1
ATOM 1515 C C . V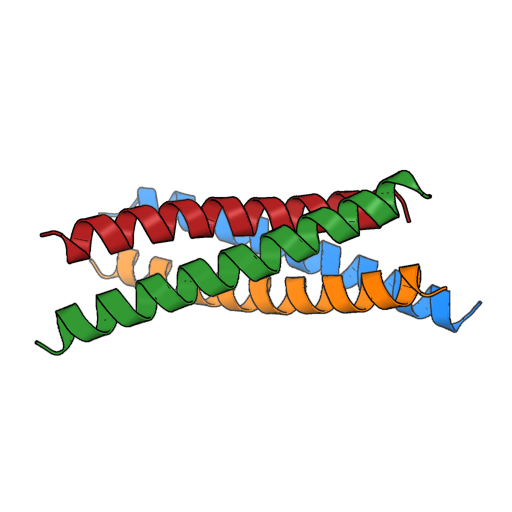AL C 1 23 ? -1.796 42.820 47.316 1.00 13.34 34 VAL C C 1
ATOM 1516 O O . VAL C 1 23 ? -1.246 43.227 48.340 1.00 12.86 34 VAL C O 1
ATOM 1529 N N . ARG C 1 24 ? -1.414 41.685 46.731 1.00 10.38 35 ARG C N 1
ATOM 1530 C CA . ARG C 1 24 ? -0.345 40.885 47.303 1.00 9.23 35 ARG C CA 1
ATOM 1531 C C . ARG C 1 24 ? 0.951 41.668 47.404 1.00 12.39 35 ARG C C 1
ATOM 1532 O O . ARG C 1 24 ? 1.658 41.551 48.372 1.00 14.67 35 ARG C O 1
ATOM 1553 N N . ARG C 1 25 ? 1.286 42.391 46.346 1.00 12.38 36 ARG C N 1
ATOM 1554 C CA . ARG C 1 25 ? 2.493 43.202 46.316 1.00 13.35 36 ARG C CA 1
ATOM 1555 C C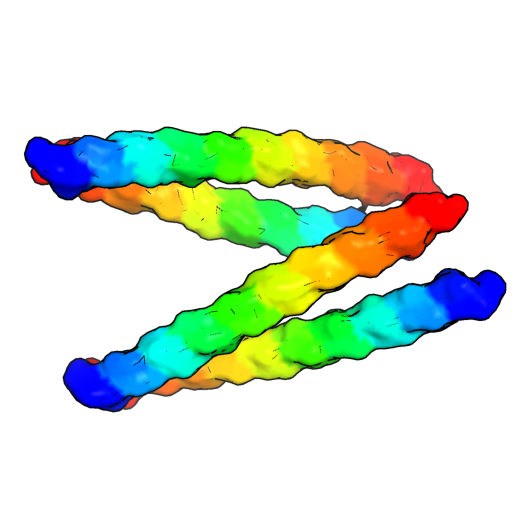 . ARG C 1 25 ? 2.491 44.177 47.497 1.00 11.80 36 ARG C C 1
ATOM 1556 O O . ARG C 1 25 ? 3.489 44.382 48.179 1.00 13.47 36 ARG C O 1
ATOM 1577 N N . SER C 1 26 ? 1.354 44.796 47.731 1.00 11.80 37 SER C N 1
ATOM 1578 C CA . SER C 1 26 ? 1.262 45.805 48.770 1.00 14.52 37 SER C CA 1
ATOM 1579 C C . SER C 1 26 ? 1.470 45.199 50.149 1.00 18.87 37 SER C C 1
ATOM 1580 O O . SER C 1 26 ? 2.102 45.817 51.017 1.00 17.61 37 SER C O 1
ATOM 1588 N N . ARG C 1 27 ? 0.938 44.007 50.346 1.00 14.66 38 ARG C N 1
ATOM 1589 C CA . ARG C 1 27 ? 1.034 43.318 51.631 1.00 13.65 38 ARG C CA 1
ATOM 1590 C C . ARG C 1 27 ? 2.436 42.801 51.885 1.00 15.48 38 ARG C C 1
ATOM 1591 O O . ARG C 1 27 ? 2.887 42.853 53.029 1.00 16.09 38 ARG C O 1
ATOM 1612 N N . LEU C 1 28 ? 3.093 42.295 50.846 1.00 12.93 39 LEU C N 1
ATOM 1613 C CA . LEU C 1 28 ? 4.484 41.859 50.951 1.00 14.87 39 LEU C CA 1
ATOM 1614 C C . LEU C 1 28 ? 5.345 43.047 51.311 1.00 20.82 39 LEU C C 1
ATOM 1615 O O . LEU C 1 28 ? 6.253 42.929 52.139 1.00 21.99 39 LEU C O 1
ATOM 1631 N N . ARG C 1 29 ? 5.086 44.194 50.702 1.00 17.57 40 ARG C N 1
ATOM 1632 C CA . ARG C 1 29 ? 5.834 45.409 51.072 1.00 21.17 40 ARG C CA 1
ATOM 1633 C C . ARG C 1 29 ? 5.626 45.859 52.511 1.00 23.51 40 ARG C C 1
ATOM 1634 O O . ARG C 1 29 ? 6.599 46.252 53.197 1.00 20.85 40 ARG C O 1
ATOM 1655 N N . GLU C 1 30 ? 4.381 45.837 52.973 1.00 25.10 41 GLU C N 1
ATOM 1656 C CA . GLU C 1 30 ? 4.095 46.138 54.374 1.00 24.44 41 GLU C CA 1
ATOM 1657 C C . GLU C 1 30 ? 4.920 45.221 55.296 1.00 28.16 41 GLU C C 1
ATOM 1658 O O . GLU C 1 30 ? 5.529 45.691 56.263 1.00 26.67 41 GLU C O 1
ATOM 1670 N N . ARG C 1 31 ? 4.961 43.929 54.992 1.00 20.44 42 ARG C N 1
ATOM 1671 C CA . ARG C 1 31 ? 5.657 42.962 55.830 1.00 21.10 42 ARG C CA 1
ATOM 1672 C C . ARG C 1 31 ? 7.156 43.174 55.807 1.00 25.96 42 ARG C C 1
ATOM 1673 O O . ARG C 1 31 ? 7.827 43.118 56.827 1.00 29.06 42 ARG C O 1
ATOM 1694 N N . LEU C 1 32 ? 7.677 43.391 54.617 1.00 23.46 43 LEU C N 1
ATOM 1695 C CA . LEU C 1 32 ? 9.104 43.522 54.416 1.00 29.46 43 LEU C CA 1
ATOM 1696 C C . LEU C 1 32 ? 9.631 44.726 55.184 1.00 31.37 43 LEU C C 1
ATOM 1697 O O . LEU C 1 32 ? 10.756 44.675 55.730 1.00 28.66 43 LEU C O 1
ATOM 1713 N N . LEU C 1 33 ? 8.818 45.789 55.245 1.00 24.56 44 LEU C N 1
ATOM 1714 C CA . LEU C 1 33 ? 9.216 47.047 55.887 1.00 28.38 44 LEU C CA 1
ATOM 1715 C C . LEU C 1 33 ? 8.866 47.095 57.380 1.00 39.54 44 LEU C C 1
ATOM 1716 O O . LEU C 1 33 ? 9.000 48.149 58.035 1.00 42.49 44 LEU C O 1
ATOM 1732 N N . ALA C 1 34 ? 8.435 45.956 57.911 1.00 34.58 45 ALA C N 1
ATOM 1733 C CA . ALA C 1 34 ? 8.172 45.821 59.349 1.00 33.70 45 ALA C CA 1
ATOM 1734 C C . ALA C 1 34 ? 9.115 44.805 59.997 1.00 41.79 45 ALA C C 1
ATOM 1735 O O . ALA C 1 34 ? 9.096 44.644 61.216 1.00 46.93 45 ALA C O 1
ATOM 1742 N N . VAL C 1 35 ? 9.921 44.123 59.179 1.00 46.02 46 VAL C N 1
ATOM 1743 C CA . VAL C 1 35 ? 10.977 43.221 59.666 1.00 53.47 46 VAL C CA 1
ATOM 1744 C C . VAL C 1 35 ? 11.935 43.937 60.631 1.00 59.55 46 VAL C C 1
ATOM 1745 O O . VAL C 1 35 ? 12.382 43.366 61.635 1.00 58.30 46 VAL C O 1
ATOM 1758 N N . ALA D 1 3 ? 14.274 36.379 56.918 1.00 54.76 14 ALA D N 1
ATOM 1759 C CA . ALA D 1 3 ? 12.929 36.834 56.580 1.00 58.89 14 ALA D CA 1
ATOM 1760 C C . ALA D 1 3 ? 12.957 37.945 55.541 1.00 55.75 14 ALA D C 1
ATOM 1761 O O . ALA D 1 3 ? 12.176 37.937 54.588 1.00 51.74 14 ALA D O 1
ATOM 1767 N N . MET D 1 4 ? 13.843 38.911 55.744 1.00 46.27 15 MET D N 1
ATOM 1768 C CA . MET D 1 4 ? 13.929 40.056 54.856 1.00 47.07 15 MET D CA 1
ATOM 1769 C C . MET D 1 4 ? 14.210 39.590 53.438 1.00 38.80 15 MET D C 1
ATOM 1770 O O . MET D 1 4 ? 13.573 40.053 52.490 1.00 29.93 15 MET D O 1
ATOM 1784 N N . GLU D 1 5 ? 15.151 38.665 53.277 1.00 35.89 16 GLU D N 1
ATOM 1785 C CA . GLU D 1 5 ? 15.477 38.193 51.933 1.00 40.14 16 GLU D CA 1
ATOM 1786 C C . GLU D 1 5 ? 14.300 37.418 51.345 1.00 32.89 16 GLU D C 1
ATOM 1787 O O . GLU D 1 5 ? 14.003 37.531 50.157 1.00 30.56 16 GLU D O 1
ATOM 1799 N N . ALA D 1 6 ? 13.611 36.669 52.190 1.00 29.53 17 ALA D N 1
ATOM 1800 C CA . ALA D 1 6 ? 12.440 35.911 51.762 1.00 33.31 17 ALA D CA 1
ATOM 1801 C C . ALA D 1 6 ? 11.337 36.839 51.234 1.00 34.98 17 ALA D C 1
ATOM 1802 O O . ALA D 1 6 ? 10.731 36.607 50.190 1.00 24.82 17 ALA D O 1
ATOM 1809 N N . LEU D 1 7 ? 11.053 37.896 51.974 1.00 32.44 18 LEU D N 1
ATOM 1810 C CA . LEU D 1 7 ? 9.993 38.808 51.563 1.00 25.20 18 LEU D CA 1
ATOM 1811 C C . LEU D 1 7 ? 10.419 39.573 50.300 1.00 25.38 18 LEU D C 1
ATOM 1812 O O . LEU D 1 7 ? 9.593 39.835 49.417 1.00 21.38 18 LEU D O 1
ATOM 1828 N N . GLU D 1 8 ? 11.701 39.937 50.213 1.00 22.24 19 GLU D N 1
ATOM 1829 C CA . GLU D 1 8 ? 12.215 40.607 49.029 1.00 22.70 19 GLU D CA 1
ATOM 1830 C C . GLU D 1 8 ? 12.020 39.761 47.792 1.00 24.08 19 GLU D C 1
ATOM 1831 O O . GLU D 1 8 ? 11.683 40.248 46.717 1.00 22.21 19 GLU D O 1
ATOM 1843 N N . LEU D 1 9 ? 12.334 38.488 47.929 1.00 21.71 20 LEU D N 1
ATOM 1844 C CA . LEU D 1 9 ? 12.340 37.618 46.759 1.00 21.74 20 LEU D CA 1
ATOM 1845 C C . LEU D 1 9 ? 10.907 37.285 46.307 1.00 17.93 20 LEU D C 1
ATOM 1846 O O . LEU D 1 9 ? 10.637 37.106 45.112 1.00 18.71 20 LEU D O 1
ATOM 1862 N N . GLU D 1 10 ? 10.015 37.186 47.276 1.00 17.16 21 GLU D N 1
ATOM 1863 C CA . GLU D 1 10 ? 8.614 36.998 46.994 1.00 19.06 21 GLU D CA 1
ATOM 1864 C C . GLU D 1 10 ? 8.050 38.242 46.330 1.00 15.41 21 GLU D C 1
ATOM 1865 O O . GLU D 1 10 ? 7.230 38.162 45.392 1.00 17.27 21 GLU D O 1
ATOM 1877 N N . LEU D 1 11 ? 8.479 39.403 46.794 1.00 20.18 22 LEU D N 1
ATOM 1878 C CA . LEU D 1 11 ? 8.025 40.625 46.182 1.00 16.81 22 LEU D CA 1
ATOM 1879 C C . LEU D 1 11 ? 8.448 40.649 44.721 1.00 15.57 22 LEU D C 1
ATOM 1880 O O . LEU D 1 11 ? 7.654 41.014 43.856 1.00 15.69 22 LEU D O 1
ATOM 1896 N N . GLU D 1 12 ? 9.682 40.258 44.419 1.00 17.01 23 GLU D N 1
ATOM 1897 C CA . GLU D 1 12 ? 10.142 40.295 43.021 1.00 15.94 23 GLU D CA 1
ATOM 1898 C C . GLU D 1 12 ? 9.338 39.364 42.122 1.00 15.99 23 GLU D C 1
ATOM 1899 O O . GLU D 1 12 ? 9.013 39.699 40.959 1.00 14.77 23 GL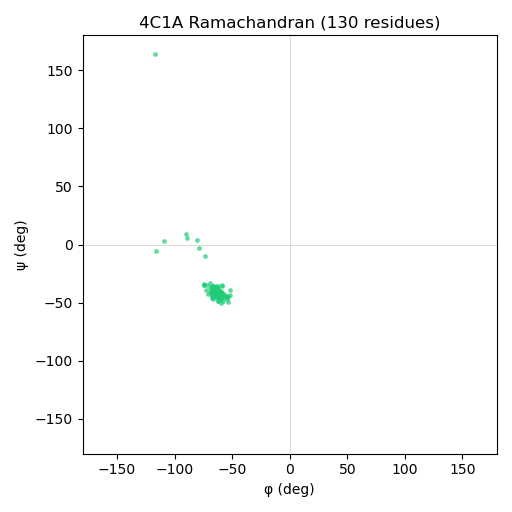U D O 1
ATOM 1911 N N . GLU D 1 13 ? 8.980 38.204 42.671 1.00 14.54 24 GLU D N 1
ATOM 1912 C CA . GLU D 1 13 ? 8.212 37.242 41.927 1.00 18.68 24 GLU D CA 1
ATOM 1913 C C . GLU D 1 13 ? 6.819 37.809 41.612 1.00 14.32 24 GLU D C 1
ATOM 1914 O O . GLU D 1 13 ? 6.356 37.735 40.500 1.00 14.90 24 GLU D O 1
ATOM 1926 N N . VAL D 1 14 ? 6.187 38.419 42.588 1.00 13.06 25 VAL D N 1
ATOM 1927 C CA . VAL D 1 14 ? 4.866 38.993 42.351 1.00 12.60 25 VAL D CA 1
ATOM 1928 C C . VAL D 1 14 ? 4.952 40.145 41.319 1.00 12.94 25 VAL D C 1
ATOM 1929 O O . VAL D 1 14 ? 4.108 40.272 40.420 1.00 13.77 25 VAL D O 1
ATOM 1942 N N . GLU D 1 15 ? 5.968 40.979 41.472 1.00 12.74 26 GLU D N 1
ATOM 1943 C CA . GLU D 1 15 ? 6.184 42.065 40.488 1.00 11.97 26 GLU D CA 1
ATOM 1944 C C . GLU D 1 15 ? 6.386 41.579 39.053 1.00 13.24 26 GLU D C 1
ATOM 1945 O O . GLU D 1 15 ? 5.846 42.161 38.098 1.00 12.13 26 GLU D O 1
ATOM 1957 N N . SER D 1 16 ? 7.177 40.528 38.878 1.00 12.04 27 SER D N 1
ATOM 1958 C CA . SER D 1 16 ? 7.345 39.911 37.571 1.00 15.41 27 SER D CA 1
ATOM 1959 C C . SER D 1 16 ? 6.039 39.437 36.985 1.00 14.66 27 SER D C 1
ATOM 1960 O O . SER D 1 16 ? 5.828 39.561 35.793 1.00 16.36 27 SER D O 1
ATOM 1968 N N . GLN D 1 17 ? 5.207 38.809 37.805 1.00 12.05 28 GLN D N 1
ATOM 1969 C CA . GLN D 1 17 ? 3.915 38.322 37.338 1.00 11.57 28 GLN D CA 1
ATOM 1970 C C . GLN D 1 17 ? 3.041 39.496 36.925 1.00 11.45 28 GLN D C 1
ATOM 1971 O O . GLN D 1 17 ? 2.334 39.409 35.941 1.00 13.11 28 GLN D O 1
ATOM 1985 N N . ILE D 1 18 ? 3.097 40.592 37.682 1.00 12.17 29 ILE D N 1
ATOM 1986 C CA . ILE D 1 18 ? 2.306 41.753 37.320 1.00 10.47 29 ILE D CA 1
ATOM 1987 C C . ILE D 1 18 ? 2.766 42.306 35.980 1.00 13.42 29 ILE D C 1
ATOM 1988 O O . ILE D 1 18 ? 1.953 42.653 35.149 1.00 12.71 29 ILE D O 1
ATOM 2004 N N . ARG D 1 19 ? 4.074 42.427 35.783 1.00 12.09 30 ARG D N 1
ATOM 2005 C CA . ARG D 1 19 ? 4.584 42.915 34.501 1.00 10.28 30 ARG D CA 1
ATOM 2006 C C . ARG D 1 19 ? 4.097 42.088 33.354 1.00 13.90 30 ARG D C 1
ATOM 2007 O O . ARG D 1 19 ? 3.683 42.629 32.331 1.00 13.90 30 ARG D O 1
ATOM 2028 N N . ALA D 1 20 ? 4.143 40.776 33.494 1.00 10.17 31 ALA D N 1
ATOM 2029 C CA . ALA D 1 20 ? 3.733 39.873 32.381 1.00 11.80 31 ALA D CA 1
ATOM 2030 C C . ALA D 1 20 ? 2.240 39.992 32.099 1.00 16.04 31 ALA D C 1
ATOM 2031 O O . ALA D 1 20 ? 1.794 39.958 30.943 1.00 13.85 31 ALA D O 1
ATOM 2038 N N . LEU D 1 21 ? 1.458 40.189 33.150 1.00 12.29 32 LEU D N 1
ATOM 2039 C CA . LEU D 1 21 ? 0.023 40.269 32.974 1.00 9.72 32 LEU D CA 1
ATOM 2040 C C . LEU D 1 21 ? -0.400 41.591 32.360 1.00 11.47 32 LEU D C 1
ATOM 2041 O O . LEU D 1 21 ? -1.401 41.655 31.642 1.00 11.36 32 LEU D O 1
ATOM 2057 N N . VAL D 1 22 ? 0.301 42.669 32.712 1.00 11.40 33 VAL D N 1
ATOM 2058 C CA . VAL D 1 22 ? 0.023 43.966 32.118 1.00 9.07 33 VAL D CA 1
ATOM 2059 C C . VAL D 1 22 ? 0.291 43.930 30.611 1.00 12.84 33 VAL D C 1
ATOM 2060 O O . VAL D 1 22 ? -0.475 44.460 29.818 1.00 12.12 33 VAL D O 1
ATOM 2073 N N . VAL D 1 23 ? 1.374 43.287 30.214 1.00 12.83 34 VAL D N 1
ATOM 2074 C CA . VAL D 1 23 ? 1.631 43.101 28.792 1.00 13.42 34 VAL D CA 1
ATOM 2075 C C . VAL D 1 23 ? 0.496 42.287 28.175 1.00 14.54 34 VAL D C 1
ATOM 2076 O O . VAL D 1 23 ? -0.038 42.644 27.127 1.00 14.21 34 VAL D O 1
ATOM 2089 N N . ARG D 1 24 ? 0.113 41.206 28.827 1.00 12.71 35 ARG D N 1
ATOM 2090 C CA . ARG D 1 24 ? -0.954 40.341 28.312 1.00 12.86 35 ARG D CA 1
ATOM 2091 C C . ARG D 1 24 ? -2.251 41.129 28.156 1.00 12.64 35 ARG D C 1
ATOM 2092 O O . ARG D 1 24 ? -2.934 41.003 27.135 1.00 15.63 35 ARG D O 1
ATOM 2113 N N . ARG D 1 25 ? -2.578 41.957 29.149 1.00 11.40 36 ARG D N 1
ATOM 2114 C CA . ARG D 1 25 ? -3.752 42.813 29.109 1.00 12.79 36 ARG D CA 1
ATOM 2115 C C . ARG D 1 25 ? -3.730 43.677 27.849 1.00 14.40 36 ARG D C 1
ATOM 2116 O O . ARG D 1 25 ? -4.722 43.731 27.124 1.00 14.23 36 ARG D O 1
ATOM 2137 N N . SER D 1 26 ? -2.590 44.289 27.570 1.00 11.83 37 SER D N 1
ATOM 2138 C CA . SER D 1 26 ? -2.462 45.157 26.414 1.00 12.80 37 SER D CA 1
ATOM 2139 C C . SER D 1 26 ? -2.626 44.410 25.108 1.00 17.76 37 SER D C 1
ATOM 2140 O O . SER D 1 26 ? -3.226 44.946 24.163 1.00 18.13 37 SER D O 1
ATOM 2148 N N . ARG D 1 27 ? -2.129 43.185 25.048 1.00 15.51 38 ARG D N 1
ATOM 2149 C CA . ARG D 1 27 ? -2.249 42.394 23.831 1.00 14.88 38 ARG D CA 1
ATOM 2150 C C . ARG D 1 27 ? -3.662 41.860 23.616 1.00 15.41 38 ARG D C 1
ATOM 2151 O O . ARG D 1 27 ? -4.128 41.774 22.477 1.00 15.39 38 ARG D O 1
ATOM 2172 N N . LEU D 1 28 ? -4.350 41.517 24.698 1.00 14.13 39 LEU D N 1
ATOM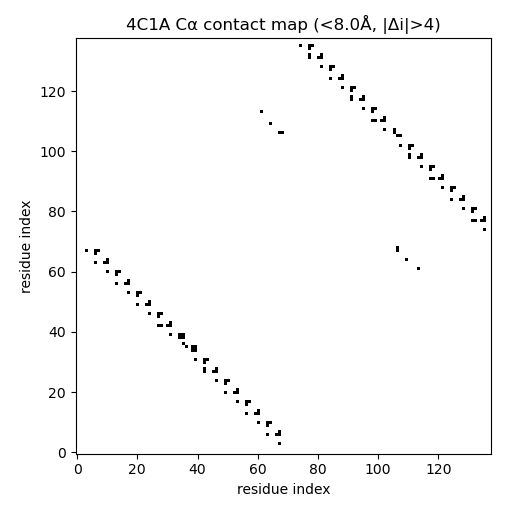 2173 C CA . LEU D 1 28 ? -5.712 41.036 24.577 1.00 11.61 39 LEU D CA 1
ATOM 2174 C C . LEU D 1 28 ? -6.578 42.178 24.092 1.00 12.18 39 LEU D C 1
ATOM 2175 O O . LEU D 1 28 ? -7.455 41.990 23.247 1.00 15.44 39 LEU D O 1
ATOM 2191 N N . ARG D 1 29 ? -6.378 43.353 24.686 1.00 13.71 40 ARG D N 1
ATOM 2192 C CA . ARG D 1 29 ? -7.118 44.547 24.288 1.00 15.97 40 ARG D CA 1
ATOM 2193 C C . ARG D 1 29 ? -6.911 44.835 22.810 1.00 20.18 40 ARG D C 1
ATOM 2194 O O . ARG D 1 29 ? -7.872 45.150 22.092 1.00 19.18 40 ARG D O 1
ATOM 2215 N N . GLU D 1 30 ? -5.672 44.713 22.329 1.00 16.87 41 GLU D N 1
ATOM 2216 C CA . GLU D 1 30 ? -5.394 44.983 20.914 1.00 18.75 41 GLU D CA 1
ATOM 2217 C C . GLU D 1 30 ? -6.100 43.979 20.001 1.00 17.36 41 GLU D C 1
ATOM 2218 O O . GLU D 1 30 ? -6.675 44.409 19.000 1.00 20.51 41 GLU D O 1
ATOM 2230 N N . ARG D 1 31 ? -6.084 42.677 20.333 1.00 17.03 42 ARG D N 1
ATOM 2231 C CA . ARG D 1 31 ? -6.794 41.662 19.535 1.00 18.39 42 ARG D CA 1
ATOM 2232 C C . ARG D 1 31 ? -8.281 41.925 19.533 1.00 21.43 42 ARG D C 1
ATOM 2233 O O . ARG D 1 31 ? -8.945 41.773 18.511 1.00 20.71 42 ARG D O 1
ATOM 2254 N N . LEU D 1 32 ? -8.810 42.310 20.687 1.00 16.52 43 LEU D N 1
ATOM 2255 C CA . LEU D 1 32 ? -10.226 42.550 20.843 1.00 18.78 43 LEU D CA 1
ATOM 2256 C C . LEU D 1 32 ? -10.698 43.739 20.014 1.00 21.63 43 LEU D C 1
ATOM 2257 O O . LEU D 1 32 ? -11.769 43.667 19.384 1.00 23.47 43 LEU D O 1
ATOM 2273 N N . LEU D 1 33 ? -9.926 44.824 20.031 1.00 22.35 44 LEU D N 1
ATOM 2274 C CA . LEU D 1 33 ? -10.306 46.059 19.318 1.00 24.20 44 LEU D CA 1
ATOM 2275 C C . LEU D 1 33 ? -9.986 46.005 17.816 1.00 30.43 44 LEU D C 1
ATOM 2276 O O . LEU D 1 33 ? -10.165 46.995 17.108 1.00 31.04 44 LEU D O 1
ATOM 2292 N N . ALA D 1 34 ? -9.504 44.854 17.359 1.00 30.55 45 ALA D N 1
ATOM 2293 C CA . ALA D 1 34 ? -9.350 44.572 15.941 1.00 43.01 45 ALA D CA 1
ATOM 2294 C C . ALA D 1 34 ? -10.342 43.469 15.570 1.00 52.05 45 ALA D C 1
ATOM 2295 O O . ALA D 1 34 ? -10.476 43.102 14.406 1.00 58.42 45 ALA D O 1
#

InterPro domains:
  IPR013830 SGNH hydrolase-type esterase domain [PF13472] (152-289)
  IPR051532 Diverse Ester Hydrolysis Enzymes [PTHR30383] (124-296)

Foldseek 3Di:
DVVVVVVVVVVVVVVVVVVVVVVVVVVVVVVVVVDD/DVVVVVVVVVVVVVVVVVVVVVVVVVVVVVVVVVD/DVVVVVVVVVVVVVVVVVVVVVVVVVVVVVVVVVD/DVVVVVVVVVVVVVVVVVVVVVVVVVVVVVVD

B-factor: mean 28.12, std 15.05, range [8.62, 93.41]

Sequence (138 aa):
GPAMEALELELEEVESQIRALVVRRSRLRERLLAVPGPAMEALELELEEVESQIRALVVRRSRLRERLLAVGPAMEALELELEEVESQIRALVVRRSRLRERLLAVAMEALELELEEVESQIRALVVRRSRLRERLLA

Solvent-accessible surface area: 10001 Å² total; per-residue (Å²): 53,114,73,71,103,54,40,73,98,56,18,116,77,4,36,55,94,10,152,63,26,51,69,103,44,57,152,14,116,114,152,45,150,77,45,142,49,113,47,72,107,56,30,72,98,57,23,120,80,2,43,59,96,10,138,63,30,14,67,98,27,28,155,12,7,109,157,32,47,84,138,80,127,72,100,91,57,36,80,111,62,27,86,78,1,34,43,75,26,134,60,20,72,68,99,94,62,165,10,99,123,119,18,136,80,100,80,90,121,19,2,86,81,8,20,88,38,3,29,50,66,26,135,65,22,74,69,106,116,65,148,6,148,126,139,28,130,118